Protein AF-A0A926QNL1-F1 (afdb_monomer)

Mean predicted aligned error: 3.63 Å

Organism: NCBI:txid2770274

Radius of gyration: 14.15 Å; Cα contacts (8 Å, |Δi|>4): 73; chains: 1; bounding box: 34×29×34 Å

Solvent-accessible surface area (backbone atoms only — not comparable to full-atom values): 4829 Å² total; per-residue (Å²): 129,83,82,88,46,65,60,56,50,42,51,57,42,45,76,74,54,70,59,66,90,43,56,68,57,42,52,54,50,30,54,50,30,49,51,53,29,53,54,22,54,77,64,65,33,66,72,48,103,87,57,72,55,76,83,12,41,68,43,28,55,46,48,32,50,48,30,54,42,42,47,31,54,57,69,74,48,64,66,57,69,73,77,108

Nearest PDB structures (foldseek):
  2q9l-assembly1_B  TM=9.423E-01  e=1.105E-06  Vibrio sp. DAT722
  2q5z-assembly1_B  TM=9.434E-01  e=2.270E-06  Vibrio sp. DAT722
  2q13-assembly1_A-2  TM=3.187E-01  e=6.153E+00  Homo sapiens

InterPro domains:
  IPR004518 NTP pyrophosphohydrolase MazG-like domain [PF03819] (24-83)

Foldseek 3Di:
DDDQDLQNLLVVLCVVDADLVCLVVLVVQLVVLVVLLVVQVVVQAADDPPDDCPSHNVVSVVSNVSSVSNNCNSVVHDVNVVVD

Structure (mmCIF, N/CA/C/O backbone):
data_AF-A0A926QNL1-F1
#
_entry.id   AF-A0A926QNL1-F1
#
loop_
_atom_site.group_PDB
_atom_site.id
_atom_site.type_symbol
_atom_site.label_atom_id
_atom_site.label_alt_id
_atom_site.label_comp_id
_atom_site.label_asym_id
_atom_site.label_entity_id
_atom_site.label_seq_id
_atom_site.pdbx_PDB_ins_code
_atom_site.Cartn_x
_atom_site.Cartn_y
_atom_site.Cartn_z
_atom_site.occupancy
_atom_site.B_iso_or_equiv
_atom_site.auth_seq_id
_atom_site.auth_comp_id
_atom_site.auth_asym_id
_atom_site.auth_atom_id
_atom_site.pdbx_PDB_model_num
ATOM 1 N N . MET A 1 1 ? 15.419 -17.698 8.803 1.00 58.88 1 MET A N 1
ATOM 2 C CA . MET A 1 1 ? 14.351 -16.851 9.372 1.00 58.88 1 MET A CA 1
ATOM 3 C C . MET A 1 1 ? 13.060 -17.285 8.702 1.00 58.88 1 MET A C 1
ATOM 5 O O . MET A 1 1 ? 13.163 -17.686 7.548 1.00 58.88 1 MET A O 1
ATOM 9 N N . PRO A 1 2 ? 11.913 -17.324 9.393 1.00 78.62 2 PRO A N 1
ATOM 10 C CA . PRO A 1 2 ? 10.644 -17.572 8.713 1.00 78.62 2 PRO A CA 1
ATOM 11 C C . PRO A 1 2 ? 10.398 -16.488 7.652 1.00 78.62 2 PRO A C 1
ATOM 13 O O . PRO A 1 2 ? 10.882 -15.365 7.812 1.00 78.62 2 PRO A O 1
ATOM 16 N N . ASP A 1 3 ? 9.681 -16.843 6.587 1.00 90.94 3 ASP A N 1
ATOM 17 C CA . ASP A 1 3 ? 9.263 -15.889 5.559 1.00 90.94 3 ASP A CA 1
ATOM 18 C C . ASP A 1 3 ? 8.383 -14.793 6.175 1.00 90.94 3 ASP A C 1
ATOM 20 O O . ASP A 1 3 ? 7.631 -15.046 7.121 1.00 90.94 3 ASP A O 1
ATOM 24 N N . LEU A 1 4 ? 8.489 -13.572 5.645 1.00 91.44 4 LEU A N 1
ATOM 25 C CA . LEU A 1 4 ? 7.680 -12.446 6.098 1.00 91.44 4 LEU A CA 1
ATOM 26 C C . LEU A 1 4 ? 6.224 -12.640 5.655 1.00 91.44 4 LEU A C 1
ATOM 28 O O . LEU A 1 4 ? 5.947 -12.703 4.458 1.00 91.44 4 LEU A O 1
ATOM 32 N N . THR A 1 5 ? 5.293 -12.690 6.607 1.00 94.12 5 THR A N 1
ATOM 33 C CA . THR A 1 5 ? 3.852 -12.753 6.313 1.00 94.12 5 THR A CA 1
ATOM 34 C C . THR A 1 5 ? 3.241 -11.363 6.146 1.00 94.12 5 THR A C 1
ATOM 36 O O . THR A 1 5 ? 3.792 -10.360 6.613 1.00 94.12 5 THR A O 1
ATOM 39 N N . LEU A 1 6 ? 2.059 -11.284 5.526 1.00 94.31 6 LEU A N 1
ATOM 40 C CA . LEU A 1 6 ? 1.354 -10.009 5.361 1.00 94.31 6 LEU A CA 1
ATOM 41 C C . LEU A 1 6 ? 0.948 -9.412 6.714 1.00 94.31 6 LEU A C 1
ATOM 43 O O . LEU A 1 6 ? 1.064 -8.207 6.930 1.00 94.31 6 LEU A O 1
ATOM 47 N N . LYS A 1 7 ? 0.568 -10.264 7.670 1.00 94.75 7 LYS A N 1
ATOM 48 C CA . LYS A 1 7 ? 0.280 -9.848 9.045 1.00 94.75 7 LYS A CA 1
ATOM 49 C C . LYS A 1 7 ? 1.514 -9.317 9.771 1.00 94.75 7 LYS A C 1
ATOM 51 O O . LYS A 1 7 ? 1.417 -8.327 10.493 1.00 94.75 7 LYS A O 1
ATOM 56 N N . GLN A 1 8 ? 2.685 -9.922 9.562 1.00 95.94 8 GLN A N 1
ATOM 57 C CA . GLN A 1 8 ? 3.941 -9.392 10.098 1.00 95.94 8 GLN A CA 1
ATOM 58 C C . GLN A 1 8 ? 4.285 -8.034 9.477 1.00 95.94 8 GLN A C 1
ATOM 60 O O . GLN A 1 8 ? 4.651 -7.117 10.209 1.00 95.94 8 GLN A O 1
ATOM 65 N N . LEU A 1 9 ? 4.104 -7.870 8.161 1.00 96.25 9 LEU A N 1
ATOM 66 C CA . LEU A 1 9 ? 4.268 -6.577 7.494 1.00 96.25 9 LEU A CA 1
ATOM 67 C C . LEU A 1 9 ? 3.318 -5.519 8.079 1.00 96.25 9 LEU A C 1
ATOM 69 O O . LEU A 1 9 ? 3.767 -4.423 8.415 1.00 96.25 9 LEU A O 1
ATOM 73 N N . GLN A 1 10 ? 2.036 -5.851 8.273 1.00 97.50 10 GLN A N 1
ATOM 74 C CA . GLN A 1 10 ? 1.068 -4.956 8.913 1.00 97.50 10 GLN A CA 1
ATOM 75 C C . GLN A 1 10 ? 1.527 -4.505 10.300 1.00 97.50 10 GLN A C 1
ATOM 77 O O . GLN A 1 10 ? 1.478 -3.309 10.581 1.00 97.50 10 GLN A O 1
ATOM 82 N N . LEU A 1 11 ? 2.012 -5.421 11.145 1.00 97.62 11 LEU A N 1
ATOM 83 C CA . LEU A 1 11 ? 2.514 -5.092 12.483 1.00 97.62 11 LEU A CA 1
ATOM 84 C C . LEU A 1 11 ? 3.732 -4.162 12.429 1.00 97.62 11 LEU A C 1
ATOM 86 O O . LEU A 1 11 ? 3.719 -3.117 13.076 1.00 97.62 11 LEU A O 1
ATOM 90 N N . ILE A 1 12 ? 4.733 -4.490 11.604 1.00 97.44 12 ILE A N 1
ATOM 91 C CA . ILE A 1 12 ? 5.946 -3.673 11.435 1.00 97.44 12 ILE A CA 1
ATOM 92 C C . ILE A 1 12 ? 5.582 -2.252 10.989 1.00 97.44 12 ILE A C 1
ATOM 94 O O . ILE A 1 12 ? 6.087 -1.270 11.535 1.00 97.44 12 ILE A O 1
ATOM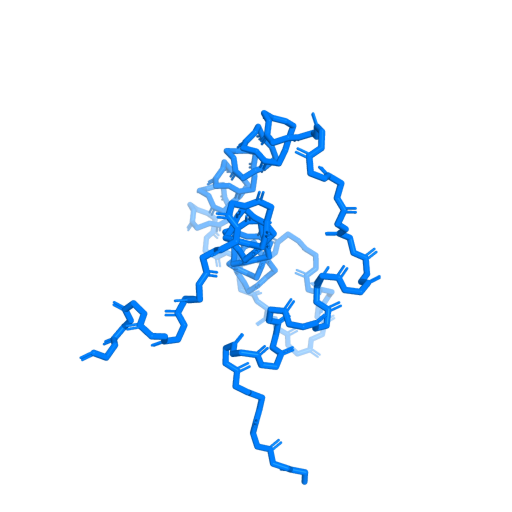 98 N N . LEU A 1 13 ? 4.684 -2.120 10.008 1.00 97.69 13 LEU A N 1
ATOM 99 C CA . LEU A 1 13 ? 4.279 -0.809 9.504 1.00 97.69 13 LEU A CA 1
ATOM 100 C C . LEU A 1 13 ? 3.383 -0.052 10.483 1.00 97.69 13 LEU A C 1
ATOM 102 O O . LEU A 1 13 ? 3.481 1.167 10.553 1.00 97.69 13 LEU A O 1
ATOM 106 N N . LYS A 1 14 ? 2.565 -0.741 11.285 1.00 97.81 14 LYS A N 1
ATOM 107 C CA . LYS A 1 14 ? 1.770 -0.108 12.348 1.00 97.81 14 LYS A CA 1
ATOM 108 C C . LYS A 1 14 ? 2.665 0.454 13.458 1.00 97.81 14 LYS A C 1
ATOM 110 O O . LYS A 1 14 ? 2.389 1.535 13.962 1.00 97.81 14 LYS A O 1
ATOM 115 N N . GLU A 1 15 ? 3.746 -0.236 13.817 1.00 97.81 15 GLU A N 1
ATOM 116 C CA . GLU A 1 15 ? 4.731 0.276 14.783 1.00 97.81 15 GLU A CA 1
ATOM 117 C C . GLU A 1 15 ? 5.523 1.468 14.231 1.00 97.81 15 GLU A C 1
ATOM 119 O O . GLU A 1 15 ? 5.800 2.424 14.955 1.00 97.81 15 GLU A O 1
ATOM 124 N N . LYS A 1 16 ? 5.874 1.426 12.941 1.00 97.19 16 LYS A N 1
ATOM 125 C CA . LYS A 1 16 ? 6.665 2.468 12.276 1.00 97.19 16 LYS A CA 1
ATOM 126 C C . LYS A 1 16 ? 5.852 3.725 11.945 1.00 97.19 16 LYS A C 1
ATOM 128 O O . LYS A 1 16 ? 6.363 4.836 12.087 1.00 97.19 16 LYS A O 1
ATOM 133 N N . ASP A 1 17 ? 4.629 3.564 11.447 1.00 96.69 17 ASP A N 1
ATOM 134 C CA . ASP A 1 17 ? 3.825 4.646 10.883 1.00 96.69 17 ASP A CA 1
ATOM 135 C C . ASP A 1 17 ? 2.320 4.382 11.029 1.00 96.69 17 ASP A C 1
ATOM 137 O O . ASP A 1 17 ? 1.658 3.813 10.158 1.00 96.69 17 ASP A O 1
ATOM 141 N N . TYR A 1 18 ? 1.771 4.840 12.154 1.00 97.94 18 TYR A N 1
ATOM 142 C CA . TYR A 1 18 ? 0.352 4.729 12.467 1.00 97.94 18 TYR A CA 1
ATOM 143 C C . TYR A 1 18 ? -0.199 6.042 13.020 1.00 97.94 18 TYR A C 1
ATOM 145 O O . TYR A 1 18 ? 0.046 6.408 14.170 1.00 97.94 18 TYR A O 1
ATOM 153 N N . LYS A 1 19 ? -0.957 6.747 12.177 1.00 97.94 19 LYS A N 1
ATOM 154 C CA . LYS A 1 19 ? -1.600 8.031 12.490 1.00 97.94 19 LYS A CA 1
ATOM 155 C C . LYS A 1 19 ? -3.079 7.979 12.090 1.00 97.94 19 LYS A C 1
ATOM 157 O O . LYS A 1 19 ? -3.440 8.422 10.997 1.00 97.94 19 LYS A O 1
ATOM 162 N N . PRO A 1 20 ? -3.957 7.364 12.903 1.00 96.62 20 PRO A N 1
ATOM 163 C CA . PRO A 1 20 ? -5.348 7.092 12.529 1.00 96.62 20 PRO A CA 1
ATOM 164 C C . PRO A 1 20 ? -6.178 8.352 12.233 1.00 96.62 20 PRO A C 1
ATOM 166 O O . PRO A 1 20 ? -7.245 8.254 11.626 1.00 96.62 20 PRO A O 1
ATOM 169 N N . GLU A 1 21 ? -5.716 9.532 12.632 1.00 97.94 21 GLU A N 1
ATOM 170 C CA . GLU A 1 21 ? -6.282 10.840 12.305 1.00 97.94 21 GLU A CA 1
ATOM 171 C C . GLU A 1 21 ? -5.952 11.321 10.879 1.00 97.94 21 GLU A C 1
ATOM 173 O O . GLU A 1 21 ? -6.656 12.173 10.343 1.00 97.94 21 GLU A O 1
ATOM 178 N N . LEU A 1 22 ? -4.939 10.744 10.222 1.00 97.75 22 LEU A N 1
ATOM 179 C CA . LEU A 1 22 ? -4.437 11.168 8.909 1.00 97.75 22 LEU A CA 1
ATOM 180 C C . LEU A 1 22 ? -4.857 10.244 7.754 1.00 97.75 22 LEU A C 1
ATOM 182 O O . LEU A 1 22 ? -4.158 10.155 6.746 1.00 97.75 22 LEU A O 1
ATOM 186 N N . LYS A 1 23 ? -6.009 9.568 7.852 1.00 98.00 23 LYS A N 1
ATOM 187 C CA . LYS A 1 23 ? -6.483 8.603 6.830 1.00 98.00 23 LYS A CA 1
ATOM 188 C C . LYS A 1 23 ? -6.452 9.163 5.403 1.00 98.00 23 LYS A C 1
ATOM 190 O O . LYS A 1 23 ? -5.956 8.509 4.492 1.00 98.00 23 LYS A O 1
ATOM 195 N N . GLN A 1 24 ? -6.926 10.399 5.224 1.00 98.25 24 GLN A N 1
ATOM 196 C CA . GLN A 1 24 ? -6.916 11.065 3.920 1.00 98.25 24 GLN A CA 1
ATOM 197 C C . GLN A 1 24 ? -5.490 11.290 3.399 1.00 98.25 24 GLN A C 1
ATOM 199 O O . GLN A 1 24 ? -5.258 11.163 2.203 1.00 98.25 24 GLN A O 1
ATOM 204 N N . ALA A 1 25 ? -4.531 11.601 4.275 1.00 98.38 25 ALA A N 1
ATOM 205 C CA . ALA A 1 25 ? -3.143 11.799 3.870 1.00 98.38 25 ALA A CA 1
ATOM 206 C C . ALA A 1 25 ? -2.499 10.485 3.403 1.00 98.38 25 ALA A C 1
ATOM 208 O O . ALA A 1 25 ? -1.829 10.483 2.376 1.00 98.38 25 ALA A O 1
ATOM 209 N N . TYR A 1 26 ? -2.766 9.363 4.087 1.00 98.56 26 TYR A N 1
ATOM 210 C CA . TYR A 1 26 ? -2.331 8.040 3.617 1.00 98.56 26 TYR A CA 1
ATOM 211 C C . TYR A 1 26 ? -2.926 7.694 2.249 1.00 98.56 26 TYR A C 1
ATOM 213 O O . TYR A 1 26 ? -2.218 7.169 1.396 1.00 98.56 26 TYR A O 1
ATOM 221 N N . PHE A 1 27 ? -4.200 8.025 2.010 1.00 98.69 27 PHE A N 1
ATOM 222 C CA . PHE A 1 27 ? -4.817 7.825 0.698 1.00 98.69 27 PHE A CA 1
ATOM 223 C C . PHE A 1 27 ? -4.163 8.684 -0.389 1.00 98.69 27 PHE A C 1
ATOM 225 O O . PHE A 1 27 ? -3.869 8.178 -1.465 1.00 98.69 27 PHE A O 1
ATOM 232 N N . LEU A 1 28 ? -3.890 9.962 -0.118 1.00 98.75 28 LEU A N 1
ATOM 233 C CA . LEU A 1 28 ? -3.205 10.829 -1.082 1.00 98.75 28 LEU A CA 1
ATOM 234 C C . LEU A 1 28 ? -1.800 10.312 -1.415 1.00 98.75 28 LEU A C 1
ATOM 236 O O . LEU A 1 28 ? -1.445 10.275 -2.588 1.00 98.75 28 LEU A O 1
ATOM 240 N N . LYS A 1 29 ? -1.050 9.846 -0.409 1.00 98.62 29 LYS A N 1
ATOM 241 C CA . LYS A 1 29 ? 0.249 9.202 -0.619 1.00 98.62 29 LYS A CA 1
ATOM 242 C C . LYS A 1 29 ? 0.140 7.923 -1.447 1.00 98.62 29 LYS A C 1
ATOM 244 O O . LYS A 1 29 ? 0.909 7.771 -2.380 1.00 98.62 29 LYS A O 1
ATOM 249 N N . LEU A 1 30 ? -0.856 7.065 -1.203 1.00 98.75 30 LEU A N 1
ATOM 250 C CA . LEU A 1 30 ? -1.105 5.903 -2.066 1.00 98.75 30 LEU A CA 1
ATOM 251 C C . LEU A 1 30 ? -1.265 6.311 -3.540 1.00 98.75 30 LEU A C 1
ATOM 253 O O . LEU A 1 30 ? -0.699 5.671 -4.419 1.00 98.75 30 LEU A O 1
ATOM 257 N N . ILE A 1 31 ? -2.045 7.358 -3.822 1.00 98.75 31 ILE A N 1
ATOM 258 C CA . ILE A 1 31 ? -2.258 7.822 -5.201 1.00 98.75 31 ILE A CA 1
ATOM 259 C C . ILE A 1 31 ? -0.973 8.397 -5.813 1.00 98.75 31 ILE A C 1
ATOM 261 O O . ILE A 1 31 ? -0.744 8.205 -7.005 1.00 98.75 31 ILE A O 1
ATOM 265 N N . GLU A 1 32 ? -0.142 9.064 -5.012 1.00 98.62 32 GLU A N 1
ATOM 266 C CA . GLU A 1 32 ? 1.191 9.525 -5.417 1.00 98.62 32 GLU A CA 1
ATOM 267 C C . GLU A 1 32 ? 2.068 8.345 -5.861 1.00 98.62 32 GLU A C 1
ATOM 269 O O . GLU A 1 32 ? 2.485 8.326 -7.019 1.00 98.62 32 GLU A O 1
ATOM 274 N N . GLU A 1 33 ? 2.213 7.309 -5.025 1.00 98.50 33 GLU A N 1
ATOM 275 C CA . GLU A 1 33 ? 3.051 6.139 -5.349 1.00 98.50 33 GLU A CA 1
ATOM 276 C C . GLU A 1 33 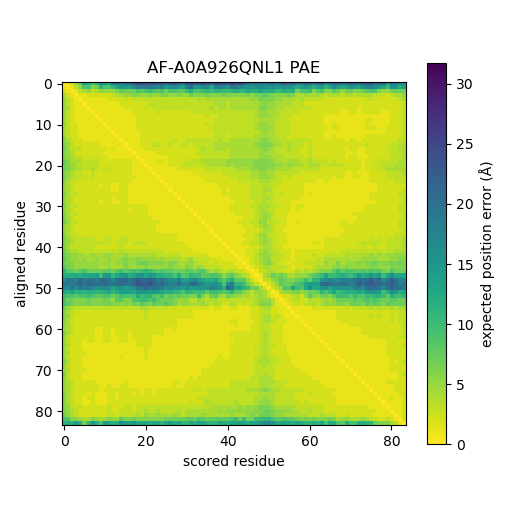? 2.520 5.346 -6.551 1.00 98.50 33 GLU A C 1
ATOM 278 O O . GLU A 1 33 ? 3.280 4.821 -7.359 1.00 98.50 33 GLU A O 1
ATOM 283 N N . VAL A 1 34 ? 1.196 5.285 -6.743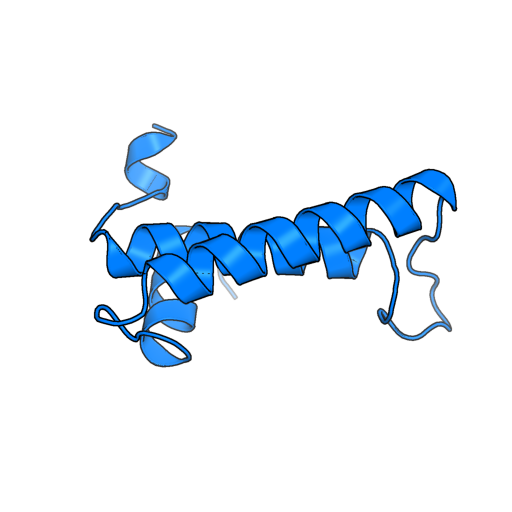 1.00 98.69 34 VAL A N 1
ATOM 284 C CA . VAL A 1 34 ? 0.613 4.692 -7.961 1.00 98.69 34 VAL A CA 1
ATOM 285 C C . VAL A 1 34 ? 1.009 5.490 -9.211 1.00 98.69 34 VAL A C 1
ATOM 287 O O . VAL A 1 34 ? 1.208 4.907 -10.281 1.00 98.69 34 VAL A O 1
ATOM 290 N N . GLY A 1 35 ? 1.129 6.815 -9.098 1.00 98.44 35 GLY A N 1
ATOM 291 C CA . GLY A 1 35 ? 1.623 7.682 -10.165 1.00 98.44 35 GLY A CA 1
ATOM 292 C C . GLY A 1 35 ? 3.099 7.438 -10.485 1.00 98.44 35 GLY A C 1
ATOM 293 O O . GLY A 1 35 ? 3.447 7.299 -11.661 1.00 98.44 35 GLY A O 1
ATOM 294 N N . GLU A 1 36 ? 3.944 7.327 -9.459 1.00 98.00 36 GLU A N 1
ATOM 295 C CA . GLU A 1 36 ? 5.373 7.010 -9.610 1.00 98.00 36 GLU A CA 1
ATOM 296 C C . GLU A 1 36 ? 5.565 5.612 -10.220 1.00 98.00 36 GLU A C 1
ATOM 298 O O . GLU A 1 36 ? 6.277 5.455 -11.221 1.00 98.00 36 GLU A O 1
ATOM 303 N N . LEU A 1 37 ? 4.798 4.623 -9.746 1.00 98.31 37 LEU A N 1
ATOM 304 C CA . LEU A 1 37 ? 4.745 3.280 -10.323 1.00 98.31 37 LEU A CA 1
ATOM 305 C C . LEU A 1 37 ? 4.389 3.313 -11.816 1.00 98.31 37 LEU A C 1
ATOM 307 O O . LEU A 1 37 ? 5.044 2.661 -12.634 1.00 98.31 37 LEU A O 1
ATOM 311 N N . ALA A 1 38 ? 3.375 4.088 -12.207 1.00 98.25 38 ALA A N 1
ATOM 312 C CA . ALA A 1 38 ? 2.997 4.228 -13.612 1.00 98.25 38 ALA A CA 1
ATOM 313 C C . ALA A 1 38 ? 4.136 4.826 -14.461 1.00 98.25 38 ALA A C 1
ATOM 315 O O . ALA A 1 38 ? 4.355 4.404 -15.604 1.00 98.25 38 ALA A O 1
ATOM 316 N N . GLU A 1 39 ? 4.888 5.784 -13.915 1.00 97.25 39 GLU A N 1
ATOM 317 C CA . GLU A 1 39 ? 6.035 6.380 -14.593 1.00 97.25 39 GLU A CA 1
ATOM 318 C C . GLU A 1 39 ? 7.167 5.369 -14.818 1.00 97.25 39 GLU A C 1
ATOM 320 O O . GLU A 1 39 ? 7.692 5.285 -15.937 1.00 97.25 39 GLU A O 1
ATOM 325 N N . VAL A 1 40 ? 7.551 4.603 -13.793 1.00 96.38 40 VAL A N 1
ATOM 326 C CA . VAL A 1 40 ? 8.653 3.631 -13.902 1.00 96.38 40 VAL A CA 1
ATOM 327 C C . VAL A 1 40 ? 8.276 2.418 -14.748 1.00 96.38 40 VAL A C 1
ATOM 329 O O . VAL A 1 40 ? 9.125 1.934 -15.498 1.00 96.38 40 VAL A O 1
ATOM 332 N N . LEU A 1 41 ? 7.008 1.987 -14.721 1.00 96.88 41 LEU A N 1
ATOM 333 C CA . LEU A 1 41 ? 6.486 0.934 -15.598 1.00 96.88 41 LEU A CA 1
ATOM 334 C C . LEU A 1 41 ? 6.579 1.345 -17.065 1.00 96.88 41 LEU A C 1
ATOM 336 O O . LEU A 1 41 ? 7.060 0.580 -17.896 1.00 96.88 41 LEU A O 1
ATOM 340 N N . ARG A 1 42 ? 6.194 2.585 -17.393 1.00 97.00 42 ARG A N 1
ATOM 341 C CA . ARG A 1 42 ? 6.324 3.121 -18.758 1.00 97.00 42 ARG A CA 1
ATOM 342 C C . ARG A 1 42 ? 7.781 3.151 -19.234 1.00 97.00 42 ARG A C 1
ATOM 344 O O . ARG A 1 42 ? 8.032 3.062 -20.434 1.00 97.00 42 ARG A O 1
ATOM 351 N N . LYS A 1 43 ? 8.732 3.329 -18.314 1.00 94.81 43 LYS A N 1
ATOM 352 C CA . LYS A 1 43 ? 10.176 3.332 -18.598 1.00 94.81 43 LYS A CA 1
ATOM 353 C C . LYS A 1 43 ? 10.803 1.932 -18.582 1.00 94.81 43 LYS A C 1
ATOM 355 O O . LYS A 1 43 ? 11.973 1.833 -18.937 1.00 94.81 43 LYS A O 1
ATOM 360 N N . ASP A 1 44 ? 10.066 0.906 -18.147 1.00 93.50 44 ASP A N 1
ATOM 361 C CA . ASP A 1 44 ? 10.560 -0.450 -17.862 1.00 93.50 44 ASP A CA 1
ATOM 362 C C . ASP A 1 44 ? 11.862 -0.449 -17.035 1.00 93.50 44 ASP A C 1
ATOM 364 O O . ASP A 1 44 ? 12.822 -1.179 -17.291 1.00 93.50 44 ASP A O 1
ATOM 368 N N . LYS A 1 45 ? 11.937 0.457 -16.051 1.00 90.44 45 LYS A N 1
ATOM 369 C CA . LYS A 1 45 ? 13.149 0.639 -15.250 1.00 90.44 45 LYS A CA 1
ATOM 370 C C . LYS A 1 45 ? 13.181 -0.387 -14.120 1.00 90.44 45 LYS A C 1
ATOM 372 O O . LYS A 1 45 ? 12.526 -0.216 -13.095 1.00 90.44 45 LYS A O 1
ATOM 377 N N . ARG A 1 46 ? 13.972 -1.440 -14.315 1.00 92.56 46 ARG A N 1
ATOM 378 C CA . ARG A 1 46 ? 14.174 -2.531 -13.352 1.00 92.56 46 ARG A CA 1
ATOM 379 C C . ARG A 1 46 ? 15.385 -2.306 -12.457 1.00 92.56 46 ARG A C 1
ATOM 381 O O . ARG A 1 46 ? 16.362 -1.671 -12.865 1.00 92.56 46 ARG A O 1
ATOM 388 N N . LEU A 1 47 ? 15.333 -2.874 -11.257 1.00 88.75 47 LEU A N 1
ATOM 389 C CA . LEU A 1 47 ? 16.503 -3.053 -10.410 1.00 88.75 47 LEU A CA 1
ATOM 390 C C . LEU A 1 47 ? 17.529 -3.946 -11.125 1.00 88.75 47 LEU A C 1
ATOM 392 O O . LEU A 1 47 ? 17.211 -5.032 -11.604 1.00 88.75 47 LEU A O 1
ATOM 396 N N . THR A 1 48 ? 18.772 -3.478 -11.188 1.00 87.25 48 THR A N 1
ATOM 397 C CA . THR A 1 48 ? 19.917 -4.235 -11.708 1.00 87.25 48 THR A CA 1
ATOM 398 C C . THR A 1 48 ? 21.008 -4.295 -10.645 1.00 87.25 48 THR A C 1
ATOM 400 O O . THR A 1 48 ? 21.076 -3.416 -9.787 1.00 87.25 48 THR A O 1
ATOM 403 N N . ASP A 1 49 ? 21.882 -5.302 -10.719 1.00 67.94 49 ASP A N 1
ATOM 404 C CA . ASP A 1 49 ? 22.856 -5.682 -9.675 1.00 67.94 49 ASP A CA 1
ATOM 405 C C . ASP A 1 49 ? 23.817 -4.567 -9.206 1.00 67.94 49 ASP A C 1
ATOM 407 O O . ASP A 1 49 ? 24.531 -4.725 -8.213 1.00 67.94 49 ASP A O 1
ATOM 411 N N . HIS A 1 50 ? 23.863 -3.432 -9.909 1.00 63.00 50 HIS A N 1
ATOM 412 C CA . HIS A 1 50 ? 24.753 -2.303 -9.621 1.00 63.00 50 HIS A CA 1
ATOM 413 C C . HIS A 1 50 ? 24.033 -0.960 -9.440 1.00 63.00 50 HIS A C 1
ATOM 415 O O . HIS A 1 50 ? 24.695 0.056 -9.227 1.00 63.00 50 HIS A O 1
ATOM 421 N N . ASN A 1 51 ? 22.701 -0.934 -9.518 1.00 72.75 51 ASN A N 1
ATOM 422 C CA . ASN A 1 51 ? 21.921 0.289 -9.369 1.00 72.75 51 ASN A CA 1
ATOM 423 C C . ASN A 1 51 ? 21.292 0.399 -7.981 1.00 72.75 51 ASN A C 1
ATOM 425 O O . ASN A 1 51 ? 20.978 -0.585 -7.316 1.00 72.75 51 ASN A O 1
ATOM 429 N N . THR A 1 52 ? 21.063 1.638 -7.555 1.00 81.38 52 THR A N 1
ATOM 430 C CA . THR A 1 52 ? 20.183 1.922 -6.423 1.00 81.38 52 THR A CA 1
ATOM 431 C C . THR A 1 52 ? 18.761 1.489 -6.765 1.00 81.38 52 THR A C 1
ATOM 433 O O . THR A 1 52 ? 18.311 1.749 -7.881 1.00 81.38 52 THR A O 1
ATOM 436 N N . ILE A 1 53 ? 18.026 0.942 -5.790 1.00 86.00 53 ILE A N 1
ATOM 437 C CA . ILE A 1 53 ? 16.594 0.620 -5.939 1.00 86.00 53 ILE A CA 1
ATOM 438 C C . ILE A 1 53 ? 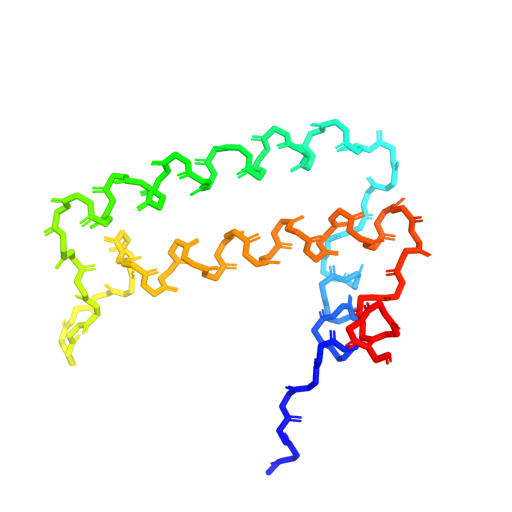15.746 1.845 -6.317 1.00 86.00 53 ILE A C 1
ATOM 440 O O . ILE A 1 53 ? 14.663 1.696 -6.866 1.00 86.00 53 ILE A O 1
ATOM 444 N N . LYS A 1 54 ? 16.293 3.051 -6.131 1.00 87.44 54 LYS A N 1
ATOM 445 C CA . LYS A 1 54 ? 15.596 4.305 -6.366 1.00 87.44 54 LYS A CA 1
ATOM 446 C C . LYS A 1 54 ? 15.060 4.493 -7.801 1.00 87.44 54 LYS A C 1
ATOM 448 O O . LYS A 1 54 ? 15.818 4.461 -8.785 1.00 87.44 54 LYS A O 1
ATOM 453 N N . GLY A 1 55 ? 13.774 4.800 -7.918 1.00 88.69 55 GLY A N 1
ATOM 454 C CA . GLY A 1 55 ? 12.984 4.969 -9.127 1.00 88.69 55 GLY A CA 1
ATOM 455 C C . GLY A 1 55 ? 12.935 3.705 -9.975 1.00 88.69 55 GLY A C 1
ATOM 456 O O . GLY A 1 55 ? 13.142 3.806 -11.189 1.00 88.69 55 GLY A O 1
ATOM 457 N N . THR A 1 56 ? 12.819 2.529 -9.360 1.00 95.62 56 THR A N 1
ATOM 458 C CA . THR A 1 56 ? 12.662 1.244 -10.063 1.00 95.62 56 THR A CA 1
ATOM 459 C C . THR A 1 56 ? 11.268 0.688 -9.834 1.00 95.62 56 TH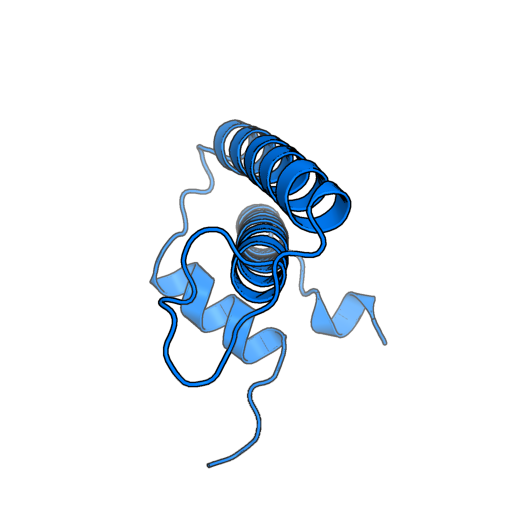R A C 1
ATOM 461 O O . THR A 1 56 ? 10.641 0.988 -8.827 1.00 95.62 56 THR A O 1
ATOM 464 N N . ILE A 1 57 ? 10.800 -0.169 -10.740 1.00 97.00 57 ILE A N 1
ATOM 465 C CA . ILE A 1 57 ? 9.516 -0.866 -10.582 1.00 97.00 57 ILE A CA 1
ATOM 466 C C . ILE A 1 57 ? 9.435 -1.585 -9.224 1.00 97.00 57 ILE A C 1
ATOM 468 O O . ILE A 1 57 ? 8.377 -1.598 -8.605 1.00 97.00 57 ILE A O 1
ATOM 472 N N . GLU A 1 58 ? 10.539 -2.163 -8.750 1.00 96.75 58 GLU A N 1
ATOM 473 C CA . GLU A 1 58 ? 10.619 -2.844 -7.459 1.00 96.75 58 GLU A CA 1
ATOM 474 C C . GLU A 1 58 ? 10.380 -1.917 -6.256 1.00 96.75 58 GLU A C 1
ATOM 476 O O . GLU A 1 58 ? 9.702 -2.331 -5.317 1.00 96.75 58 GLU A O 1
ATOM 481 N N . GLU A 1 59 ? 10.913 -0.690 -6.279 1.00 96.75 59 GLU A N 1
ATOM 482 C CA . GLU A 1 59 ? 10.661 0.309 -5.228 1.00 96.75 59 GLU A CA 1
ATOM 483 C C . GLU A 1 59 ? 9.201 0.748 -5.249 1.00 96.75 59 GLU A C 1
ATOM 485 O O . GLU A 1 59 ? 8.508 0.595 -4.249 1.00 96.75 59 GLU A O 1
ATOM 490 N N . GLU A 1 60 ? 8.702 1.180 -6.408 1.00 98.19 60 GLU A N 1
ATOM 491 C CA . GLU A 1 60 ? 7.360 1.763 -6.484 1.00 98.19 60 GLU A CA 1
ATOM 492 C C . GLU A 1 60 ? 6.261 0.725 -6.196 1.00 98.19 60 GLU A C 1
ATOM 494 O O . GLU A 1 60 ? 5.222 1.033 -5.614 1.00 98.19 60 GLU A O 1
ATOM 499 N N . LEU A 1 61 ? 6.479 -0.550 -6.552 1.00 98.31 61 LEU A N 1
ATOM 500 C CA . LEU A 1 61 ? 5.582 -1.639 -6.144 1.00 98.31 61 LEU A CA 1
ATOM 501 C C . LEU A 1 61 ? 5.543 -1.796 -4.622 1.00 98.31 6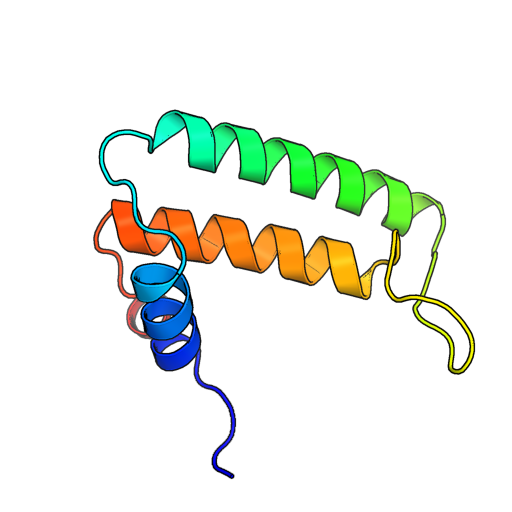1 LEU A C 1
ATOM 503 O O . LEU A 1 61 ? 4.473 -2.035 -4.053 1.00 98.31 61 LEU A O 1
ATOM 507 N N . TYR A 1 62 ? 6.700 -1.691 -3.966 1.00 97.38 62 TYR A N 1
ATOM 508 C CA . TYR A 1 62 ? 6.775 -1.745 -2.515 1.00 97.38 62 TYR A 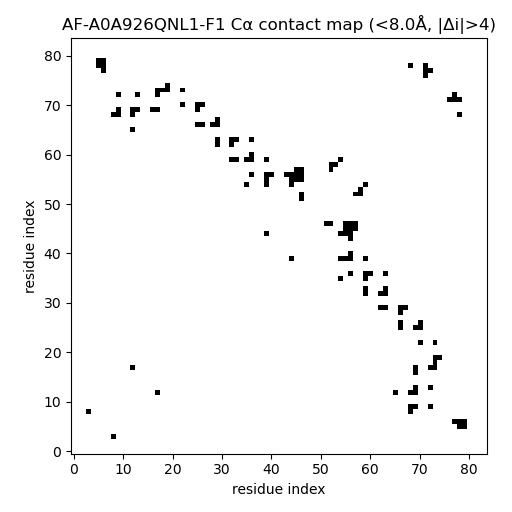CA 1
ATOM 509 C C . TYR A 1 62 ? 6.129 -0.513 -1.873 1.00 97.38 62 TYR A C 1
ATOM 511 O O . TYR A 1 62 ? 5.401 -0.680 -0.899 1.00 97.38 62 TYR A O 1
ATOM 519 N N . ASP A 1 63 ? 6.307 0.682 -2.429 1.00 98.25 63 ASP A N 1
ATOM 520 C CA . ASP A 1 63 ? 5.718 1.912 -1.892 1.00 98.25 63 ASP A CA 1
ATOM 521 C C . ASP A 1 63 ? 4.184 1.917 -2.030 1.00 98.25 63 ASP A C 1
ATOM 523 O O . ASP A 1 63 ? 3.462 2.265 -1.085 1.00 98.25 63 ASP A O 1
ATOM 527 N N . VAL A 1 64 ? 3.646 1.372 -3.126 1.00 98.69 64 VAL A N 1
ATOM 528 C CA . VAL A 1 64 ? 2.205 1.091 -3.242 1.00 98.69 64 VAL A CA 1
ATOM 529 C C . VAL A 1 64 ? 1.746 0.092 -2.174 1.00 98.69 64 VAL A C 1
ATOM 531 O O . VAL A 1 64 ? 0.763 0.349 -1.471 1.00 98.69 64 VAL A O 1
ATOM 534 N N . LEU A 1 65 ? 2.451 -1.033 -2.001 1.00 98.38 65 LEU A N 1
ATOM 535 C CA . LEU A 1 65 ? 2.124 -2.019 -0.963 1.00 98.38 65 LEU A CA 1
ATOM 536 C C . LEU A 1 65 ? 2.196 -1.406 0.445 1.00 98.38 65 LEU A C 1
ATOM 538 O O . LEU A 1 65 ? 1.337 -1.691 1.285 1.00 98.38 65 LEU A O 1
ATOM 542 N N . TYR A 1 66 ? 3.178 -0.542 0.700 1.00 98.44 66 TYR A N 1
ATOM 543 C CA . TYR A 1 66 ? 3.369 0.166 1.959 1.00 98.44 66 TYR A CA 1
ATOM 544 C C . TYR A 1 66 ? 2.123 0.978 2.307 1.00 98.44 66 TYR A C 1
ATOM 546 O O . TYR A 1 66 ? 1.537 0.780 3.373 1.00 98.44 66 TYR A O 1
ATOM 554 N N . TYR A 1 67 ? 1.654 1.835 1.396 1.00 98.62 67 TYR A N 1
ATOM 555 C CA . TYR A 1 67 ? 0.504 2.691 1.683 1.00 98.62 67 TYR A CA 1
ATOM 556 C C . TYR A 1 67 ? -0.834 1.947 1.684 1.00 98.62 67 TYR A C 1
ATOM 558 O O . TYR A 1 67 ? -1.709 2.307 2.477 1.00 98.62 67 TYR A O 1
ATOM 566 N N . VAL A 1 68 ? -0.991 0.866 0.908 1.00 98.56 68 VAL A N 1
ATOM 567 C CA . VAL A 1 68 ? -2.135 -0.058 1.058 1.00 98.56 68 VAL A CA 1
ATOM 568 C C . VAL A 1 68 ? -2.160 -0.656 2.467 1.00 98.56 68 VAL A C 1
ATOM 570 O O . VAL A 1 68 ? -3.204 -0.676 3.122 1.00 98.56 68 VAL A O 1
ATOM 573 N N . THR A 1 69 ? -1.003 -1.089 2.966 1.00 98.38 69 THR A N 1
ATOM 574 C CA . THR A 1 69 ? -0.867 -1.694 4.296 1.00 98.38 69 THR A CA 1
ATOM 575 C C . THR A 1 69 ? -1.109 -0.672 5.413 1.00 98.38 69 THR A C 1
ATOM 577 O O . THR A 1 69 ? -1.840 -0.956 6.363 1.00 98.38 69 THR A O 1
ATOM 580 N N . CYS A 1 70 ? -0.568 0.546 5.294 1.00 98.44 70 CYS A N 1
ATOM 581 C CA . CYS A 1 70 ? -0.843 1.638 6.231 1.00 98.44 70 CYS A CA 1
ATOM 582 C C . CYS A 1 70 ? -2.331 2.005 6.259 1.00 98.44 70 CYS A C 1
ATOM 584 O O . CYS A 1 70 ? -2.886 2.184 7.344 1.00 98.44 70 CYS A O 1
ATOM 586 N N . LEU A 1 71 ? -2.995 2.066 5.097 1.00 98.56 71 LEU A N 1
ATOM 587 C CA . LEU A 1 71 ? -4.441 2.281 5.022 1.00 98.56 71 LEU A CA 1
ATOM 588 C C . LEU A 1 71 ? -5.202 1.173 5.749 1.00 98.56 71 LEU A C 1
ATOM 590 O O . LEU A 1 71 ? -6.010 1.472 6.624 1.00 98.56 71 LEU A O 1
ATOM 594 N N . ALA A 1 72 ? -4.903 -0.094 5.464 1.00 98.31 72 ALA A N 1
ATOM 595 C CA . ALA A 1 72 ? -5.528 -1.206 6.170 1.00 98.31 72 ALA A CA 1
ATOM 596 C C . ALA A 1 72 ? -5.358 -1.079 7.692 1.00 98.31 72 ALA A C 1
ATOM 598 O O . ALA A 1 72 ? -6.332 -1.182 8.435 1.00 98.31 72 ALA A O 1
ATOM 599 N N . ASN A 1 73 ? -4.156 -0.729 8.157 1.00 98.38 73 ASN A N 1
ATOM 600 C CA . ASN A 1 73 ? -3.878 -0.529 9.577 1.00 98.38 73 ASN A CA 1
ATOM 601 C C . ASN A 1 73 ? -4.710 0.597 10.211 1.00 98.38 73 ASN A C 1
ATOM 603 O O . ASN A 1 73 ? -5.234 0.401 11.308 1.00 98.38 73 ASN A O 1
ATOM 607 N N . VAL A 1 74 ? -4.846 1.766 9.567 1.00 98.38 74 VAL A N 1
ATOM 608 C CA . VAL A 1 74 ? -5.622 2.899 10.123 1.00 98.38 74 VAL A CA 1
ATOM 609 C C . VAL A 1 74 ? -7.137 2.704 10.053 1.00 98.38 74 VAL A C 1
ATOM 611 O O . VAL A 1 74 ? -7.870 3.409 10.752 1.00 98.38 74 VAL A O 1
ATOM 614 N N . TYR A 1 75 ? -7.607 1.764 9.233 1.00 98.12 75 TYR A N 1
ATOM 615 C CA . TYR A 1 75 ? -9.000 1.313 9.186 1.00 98.12 75 TYR A CA 1
ATOM 616 C C . TYR A 1 75 ? -9.253 0.035 10.003 1.00 98.12 75 TYR A C 1
ATOM 618 O O . TYR A 1 75 ? -10.385 -0.436 10.031 1.00 98.12 75 TYR A O 1
ATOM 626 N N . ASP A 1 76 ? -8.230 -0.487 10.688 1.00 97.19 76 ASP A N 1
ATOM 627 C CA . ASP A 1 76 ? -8.284 -1.721 11.484 1.00 97.19 76 ASP A CA 1
ATOM 628 C C . ASP A 1 76 ? -8.728 -2.959 10.678 1.00 97.19 76 ASP A C 1
ATOM 630 O O . ASP A 1 76 ? -9.516 -3.789 11.125 1.00 97.19 76 ASP A O 1
ATOM 634 N N . ILE A 1 77 ? -8.219 -3.068 9.450 1.00 97.88 77 ILE A N 1
ATOM 635 C CA . ILE A 1 77 ? -8.476 -4.172 8.521 1.00 97.88 77 ILE A CA 1
ATOM 636 C C . ILE A 1 77 ? -7.311 -5.166 8.585 1.00 97.88 77 ILE A C 1
ATOM 638 O O . ILE A 1 77 ? -6.154 -4.781 8.418 1.00 97.88 77 ILE A O 1
ATOM 642 N N . ASP A 1 78 ? -7.610 -6.452 8.779 1.00 97.31 78 ASP A N 1
ATOM 643 C CA . ASP A 1 78 ? -6.643 -7.553 8.646 1.00 97.31 78 ASP A CA 1
ATOM 644 C C . ASP A 1 78 ? -6.607 -8.012 7.179 1.00 97.31 78 ASP A C 1
ATOM 646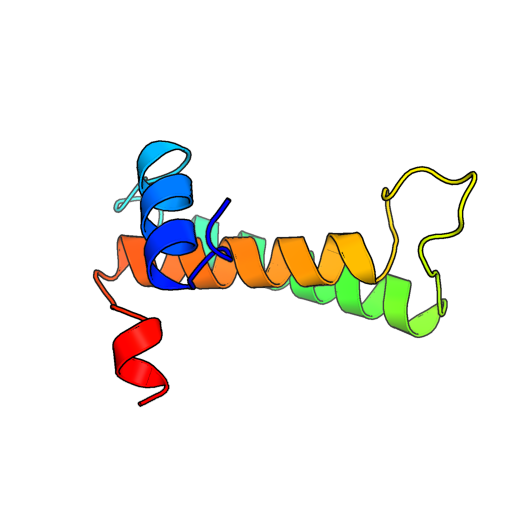 O O . ASP A 1 78 ? -7.538 -8.666 6.707 1.00 97.31 78 ASP A O 1
ATOM 650 N N . LEU A 1 79 ? -5.553 -7.633 6.447 1.00 96.75 79 LEU A N 1
ATOM 651 C CA . LEU A 1 79 ? -5.429 -7.937 5.018 1.00 96.75 79 LEU A CA 1
ATOM 652 C C . LEU A 1 79 ? -5.226 -9.428 4.757 1.00 96.75 79 LEU A C 1
ATOM 654 O O . LEU A 1 79 ? -5.679 -9.923 3.729 1.00 96.75 79 LEU A O 1
ATOM 658 N N . GLU A 1 80 ? -4.548 -10.138 5.660 1.00 94.50 80 GLU A N 1
ATOM 659 C CA . GLU A 1 80 ? -4.294 -11.572 5.503 1.00 94.50 80 GLU A CA 1
ATOM 660 C C . GLU A 1 80 ? -5.616 -12.344 5.551 1.00 94.50 80 GLU A C 1
ATOM 662 O O . GLU A 1 80 ? -5.878 -13.156 4.666 1.00 94.50 80 GLU A O 1
ATOM 667 N N . ASN A 1 81 ? -6.504 -11.986 6.486 1.00 95.38 81 ASN A N 1
ATOM 668 C CA . ASN A 1 81 ? -7.862 -12.537 6.540 1.00 95.38 81 ASN A CA 1
ATOM 669 C C . ASN A 1 81 ? -8.716 -12.172 5.314 1.00 95.38 81 ASN A C 1
ATOM 671 O O . ASN A 1 81 ? -9.629 -12.914 4.977 1.00 95.38 81 ASN A O 1
ATOM 675 N N . CYS A 1 82 ? -8.483 -11.028 4.661 1.00 94.88 82 CYS A N 1
ATOM 676 C CA . CYS A 1 82 ? -9.241 -10.642 3.464 1.00 94.88 82 CYS A CA 1
ATOM 677 C C . CYS A 1 82 ? -8.881 -11.459 2.212 1.00 94.88 82 CYS A C 1
ATOM 679 O O . CYS A 1 82 ? -9.654 -11.458 1.255 1.00 94.88 82 CYS A O 1
ATOM 681 N N . ILE A 1 83 ? -7.707 -12.096 2.183 1.00 90.62 83 ILE A N 1
ATOM 682 C CA . ILE A 1 83 ? -7.224 -12.878 1.033 1.00 90.62 83 ILE A CA 1
ATOM 683 C C . ILE A 1 83 ? -7.658 -14.354 1.133 1.00 90.62 83 ILE A C 1
ATOM 685 O O . ILE A 1 83 ? -7.663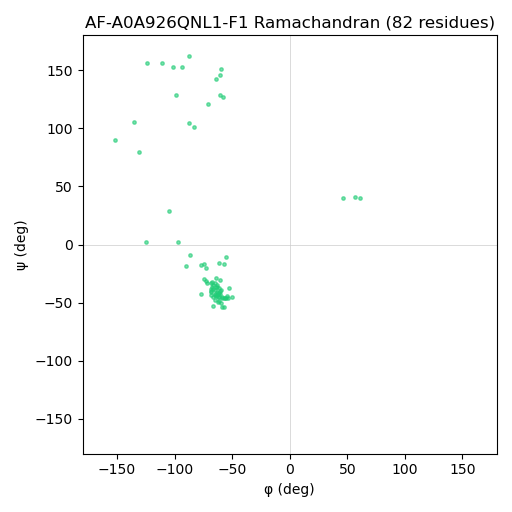 -15.058 0.121 1.00 90.62 83 ILE A O 1
ATOM 689 N N . THR A 1 84 ? -8.035 -14.814 2.329 1.00 75.00 84 THR A N 1
ATOM 690 C CA . THR A 1 84 ? -8.444 -16.196 2.641 1.00 75.00 84 THR A CA 1
ATOM 691 C C . THR A 1 84 ? -9.951 -16.367 2.713 1.00 75.00 84 THR A C 1
ATOM 693 O O . THR A 1 84 ? -10.448 -17.369 2.156 1.00 75.00 84 THR A O 1
#

pLDDT: mean 94.28, std 7.89, range [58.88, 98.75]

Sequence (84 aa):
MPDLTLKQLQLILKEKDYKPELKQAYFLKLIEEVGELAEVLRKDKRLTDHNTIKGTIEEELYDVLYYVTCLANVYDIDLENCIT

Secondary structure (DSSP, 8-state):
-PPPPHHHHHHHHHHH---GGGHHHHHHHHHHHHHHHHHHHHTT----TTS-STTSHHHHHHHHHHHHHHHHHHTT--HHHHH-